Protein AF-A0A4S4BM76-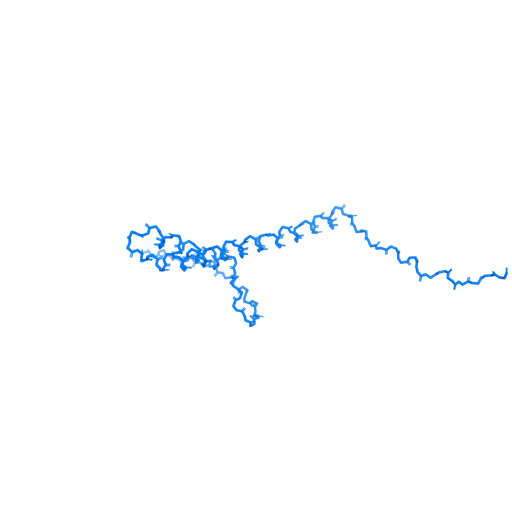F1 (afdb_monomer)

Foldseek 3Di:
DDDDDDDDP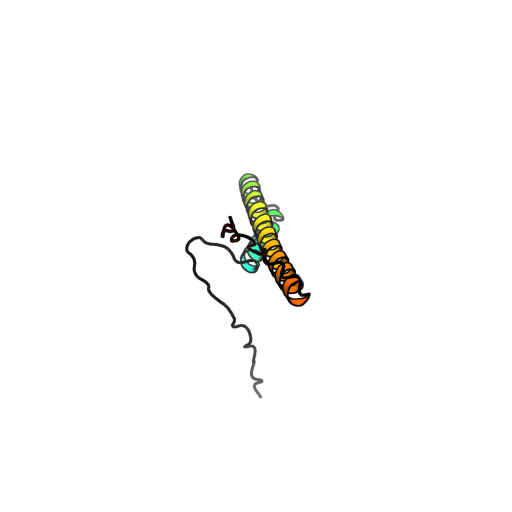DDDPPDDDDPDPLDDLVRLVVLLVVLVVVLPDPPQDPVNVVVSVVSNVVSVVSNVVVVVVVVVVVVVVVCVVVPPPPDDDPPPDDPDDDD

Secondary structure (DSSP, 8-state):
-PPPP-------------SS----HHHHHHHHHHHHHHHTSTT--HHHHHHHHHHHHHHHHHHHHHHHHHHHHHHHHHHHHTT----------------

InterPro domains:
  IPR003761 Exonuclease VII, small subunit [MF_00337] (24-84)
  IPR003761 Exonuclease VII, small subunit [PF02609] (25-76)
  IPR003761 Exonuclease VII, small subunit [PTHR34137] (23-90)
  IPR003761 Exonuclease VII, small subunit [TIGR01280] (24-80)
  IPR037004 Exonuclease VII, small subunit superfamily [G3DSA:1.10.287.1040] (22-92)
  IPR037004 Exonuclease VII, small subunit superfamily [SSF116842] (23-83)

Organism: NCBI:txid2565925

Sequence (99 aa):
MATPNGNAEASIERTDGAEGVVLTFEEAMDRLEGIVARLESSDVPLETAIELYQEGIALSRLCGQKLEQVERRIEQLVEDENGVQRKPFAAGREDAATE

Structure (mmCIF, N/CA/C/O backbone):
data_AF-A0A4S4BM76-F1
#
_entry.id   AF-A0A4S4BM76-F1
#
loop_
_atom_site.group_PDB
_atom_site.id
_atom_site.type_symbol
_atom_site.label_atom_id
_atom_site.label_alt_id
_atom_site.label_comp_id
_atom_site.label_asym_id
_atom_site.label_entity_id
_atom_site.label_seq_id
_atom_site.pdbx_PDB_ins_code
_atom_site.Cartn_x
_atom_site.Cartn_y
_atom_site.Cartn_z
_atom_site.occupancy
_atom_site.B_iso_or_equiv
_atom_site.auth_seq_id
_atom_site.auth_comp_id
_atom_site.auth_asym_id
_atom_site.auth_atom_id
_atom_site.pdbx_PDB_model_num
ATOM 1 N N . MET A 1 1 ? -35.103 2.819 -33.272 1.00 46.34 1 MET A N 1
ATOM 2 C CA . MET A 1 1 ? -33.671 2.760 -33.629 1.00 46.34 1 MET A CA 1
ATOM 3 C C . MET A 1 1 ? -32.902 2.512 -32.346 1.00 46.34 1 MET A C 1
ATOM 5 O O . MET A 1 1 ? -32.787 3.422 -31.542 1.00 46.34 1 MET A O 1
ATOM 9 N N . ALA A 1 2 ? -32.510 1.263 -32.100 1.00 43.28 2 ALA A N 1
ATOM 10 C CA . ALA A 1 2 ? -31.655 0.911 -30.974 1.00 43.28 2 ALA A CA 1
ATOM 11 C C . ALA A 1 2 ? -30.203 1.144 -31.402 1.00 43.28 2 ALA A C 1
ATOM 13 O O . ALA A 1 2 ? -29.771 0.593 -32.413 1.00 43.28 2 ALA A O 1
ATOM 14 N N . THR A 1 3 ? -29.472 1.985 -30.680 1.00 52.66 3 THR A N 1
ATOM 15 C CA . THR A 1 3 ? -28.013 2.053 -30.795 1.00 52.66 3 THR A CA 1
ATOM 16 C C . THR A 1 3 ? -27.423 0.844 -30.069 1.00 52.66 3 THR A C 1
ATOM 18 O O . THR A 1 3 ? -27.769 0.635 -28.903 1.00 52.66 3 THR A O 1
AT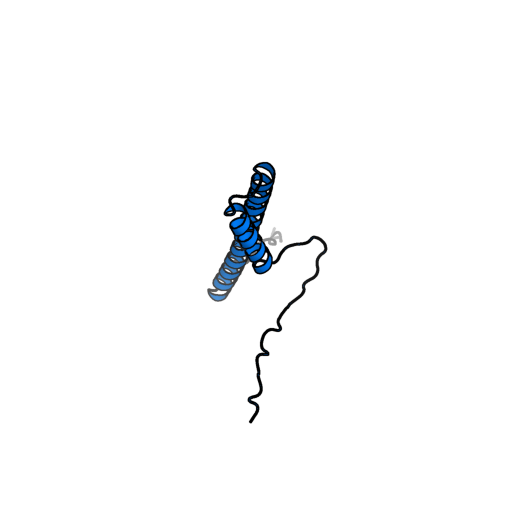OM 21 N N . PRO A 1 4 ? -26.565 0.031 -30.709 1.00 50.09 4 PRO A N 1
ATOM 22 C CA . PRO A 1 4 ? -25.873 -1.031 -30.007 1.00 50.09 4 PRO A CA 1
ATOM 23 C C . PRO A 1 4 ? -24.775 -0.413 -29.142 1.00 50.09 4 PRO A C 1
ATOM 25 O O . PRO A 1 4 ? -23.901 0.313 -29.614 1.00 50.09 4 PRO A O 1
ATOM 28 N N . ASN A 1 5 ? -24.883 -0.699 -27.851 1.00 50.59 5 ASN A N 1
ATOM 29 C CA . ASN A 1 5 ? -23.815 -0.602 -26.875 1.00 50.59 5 ASN A CA 1
ATOM 30 C C . ASN A 1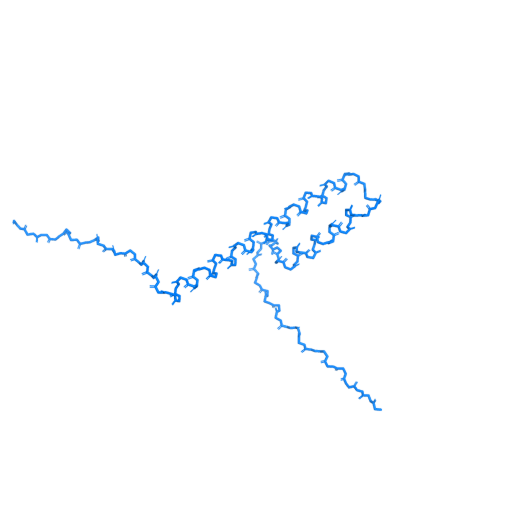 5 ? -22.661 -1.522 -27.313 1.00 50.59 5 ASN A C 1
ATOM 32 O O . ASN A 1 5 ? -22.903 -2.666 -27.698 1.00 50.59 5 ASN A O 1
ATOM 36 N N . GLY A 1 6 ? -21.434 -1.018 -27.257 1.00 45.69 6 GLY A N 1
ATOM 37 C CA . GLY A 1 6 ? -20.222 -1.740 -27.627 1.00 45.69 6 GLY A CA 1
ATOM 38 C C . GLY A 1 6 ? -19.065 -1.320 -26.733 1.00 45.69 6 GLY A C 1
ATOM 39 O O . GLY A 1 6 ? -18.046 -0.856 -27.228 1.00 45.69 6 GLY A O 1
ATOM 40 N N . ASN A 1 7 ? -19.246 -1.427 -25.413 1.00 54.78 7 ASN A N 1
ATOM 41 C CA . ASN A 1 7 ? -18.098 -1.645 -24.539 1.00 54.78 7 ASN A CA 1
ATOM 42 C C . ASN A 1 7 ? -17.692 -3.116 -24.701 1.00 54.78 7 ASN A C 1
ATOM 44 O O . ASN A 1 7 ? -18.544 -3.990 -24.573 1.00 54.78 7 ASN A O 1
ATOM 48 N N . ALA A 1 8 ? -16.440 -3.374 -25.069 1.00 52.50 8 ALA A N 1
ATOM 49 C CA . ALA A 1 8 ? -15.819 -4.694 -24.976 1.00 52.50 8 ALA A CA 1
ATOM 50 C C . ALA A 1 8 ? -14.325 -4.597 -25.313 1.00 52.50 8 ALA A C 1
ATOM 52 O O . ALA A 1 8 ? -13.896 -5.185 -26.294 1.00 52.50 8 ALA A O 1
ATOM 53 N N . GLU A 1 9 ? -13.531 -3.874 -24.519 1.00 41.72 9 GLU A N 1
ATOM 54 C CA . GLU A 1 9 ? -12.068 -4.035 -24.536 1.00 41.72 9 GLU A CA 1
ATOM 55 C C . GLU A 1 9 ? -11.515 -3.940 -23.109 1.00 41.72 9 GLU A C 1
ATOM 57 O O . GLU A 1 9 ? -10.890 -2.966 -22.709 1.00 41.72 9 GLU A O 1
ATOM 62 N N . ALA A 1 10 ? -11.782 -4.976 -22.317 1.00 48.12 10 ALA A N 1
ATOM 63 C CA . ALA A 1 10 ? -10.999 -5.293 -21.129 1.00 48.12 10 ALA A CA 1
ATOM 64 C C . ALA A 1 10 ? -10.869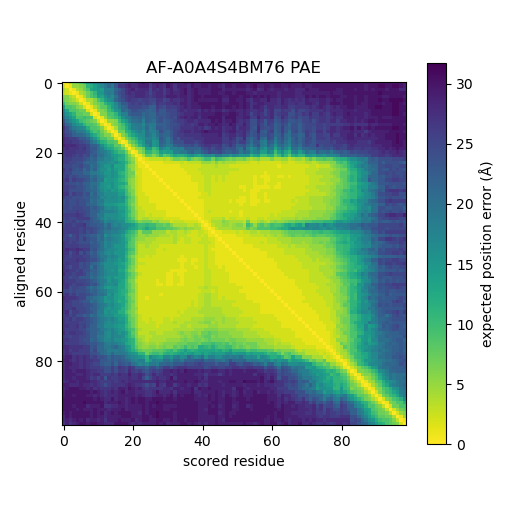 -6.815 -21.073 1.00 48.12 10 ALA A C 1
ATOM 66 O O . ALA A 1 10 ? -11.792 -7.522 -20.676 1.00 48.12 10 ALA A O 1
ATOM 67 N N . SER A 1 11 ? -9.761 -7.343 -21.586 1.00 49.69 11 SER A N 1
ATOM 68 C CA . SER A 1 11 ? -9.427 -8.766 -21.488 1.00 49.69 11 SER A CA 1
ATOM 69 C C . SER A 1 11 ? -7.927 -8.953 -21.643 1.00 49.69 11 SER A C 1
ATOM 71 O O . SER A 1 11 ? -7.462 -9.404 -22.683 1.00 49.69 11 SER A O 1
ATOM 73 N N . ILE A 1 12 ? -7.169 -8.603 -20.602 1.00 50.69 12 ILE A N 1
ATOM 74 C CA . ILE A 1 12 ? -5.865 -9.223 -20.343 1.00 50.69 12 ILE A CA 1
ATOM 75 C C . ILE A 1 12 ? -5.720 -9.408 -18.824 1.00 50.69 12 ILE A C 1
ATOM 77 O O . ILE A 1 12 ? -4.930 -8.736 -18.172 1.00 50.69 12 ILE A O 1
ATOM 81 N N . GLU A 1 13 ? -6.476 -10.345 -18.254 1.00 45.22 13 GLU A N 1
ATOM 82 C CA . GLU A 1 13 ? -6.084 -10.985 -16.995 1.00 45.22 13 GLU A CA 1
ATOM 83 C C . GLU A 1 13 ? -5.094 -12.100 -17.344 1.00 45.22 13 GLU A C 1
ATOM 85 O O . GLU A 1 13 ? -5.473 -13.196 -17.761 1.00 45.22 13 GLU A O 1
ATOM 90 N N . ARG A 1 14 ? -3.792 -11.812 -17.232 1.00 50.38 14 ARG A N 1
ATOM 91 C CA . ARG A 1 14 ? -2.785 -12.875 -17.157 1.00 50.38 14 ARG A CA 1
ATOM 92 C C . ARG A 1 14 ? -2.717 -13.352 -15.717 1.00 50.38 14 ARG A C 1
ATOM 94 O O . ARG A 1 14 ? -2.061 -12.739 -14.881 1.00 50.38 14 ARG A O 1
ATOM 101 N N . THR A 1 15 ? -3.409 -14.452 -15.456 1.00 50.84 15 THR A N 1
ATOM 102 C CA . THR A 1 15 ? -3.261 -15.240 -14.239 1.00 50.84 15 THR A CA 1
ATOM 103 C C . THR A 1 15 ? -1.937 -16.006 -14.317 1.00 50.84 15 THR A C 1
ATOM 105 O O . THR A 1 15 ? -1.833 -16.980 -15.063 1.00 50.84 15 THR A O 1
ATOM 108 N N . ASP A 1 16 ? -0.929 -15.584 -13.560 1.00 50.50 16 ASP A N 1
ATOM 109 C CA . ASP A 1 16 ? 0.235 -16.422 -13.260 1.00 50.50 16 ASP A CA 1
ATOM 110 C C . ASP A 1 16 ? 0.077 -16.955 -11.834 1.00 50.50 16 ASP A C 1
ATOM 112 O O . ASP A 1 16 ? 0.086 -16.207 -10.856 1.00 50.50 16 ASP A O 1
ATOM 116 N N . GLY A 1 17 ? -0.155 -18.263 -11.738 1.00 48.94 17 GLY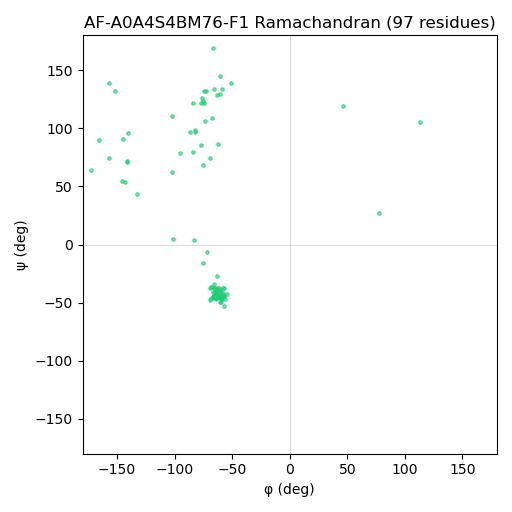 A N 1
ATOM 117 C CA . GLY A 1 17 ? -0.307 -18.976 -10.481 1.00 48.94 17 GLY A CA 1
ATOM 118 C C . GLY A 1 17 ? 1.025 -19.169 -9.760 1.00 48.94 17 GLY A C 1
ATOM 119 O O . GLY A 1 17 ? 1.988 -19.675 -10.332 1.00 48.94 17 GLY A O 1
ATOM 120 N N . ALA A 1 18 ? 1.032 -18.849 -8.469 1.00 40.69 18 ALA A N 1
ATOM 121 C CA . ALA A 1 18 ? 1.924 -19.422 -7.469 1.00 40.69 18 ALA A CA 1
ATOM 122 C C . ALA A 1 18 ? 1.216 -19.374 -6.107 1.00 40.69 18 ALA A C 1
ATOM 124 O O . ALA A 1 18 ? 0.621 -18.364 -5.740 1.00 40.69 18 ALA A O 1
ATOM 125 N N . GLU A 1 19 ? 1.233 -20.492 -5.383 1.00 43.91 19 GLU A N 1
ATOM 126 C CA . GLU A 1 19 ? 0.638 -20.620 -4.056 1.00 43.91 19 GLU A CA 1
ATOM 127 C C . GLU A 1 19 ? 1.321 -19.689 -3.042 1.00 43.91 19 GLU A C 1
ATOM 129 O O . GLU A 1 19 ? 2.544 -19.673 -2.902 1.00 43.91 19 GLU A O 1
ATOM 134 N N . GLY A 1 20 ? 0.494 -18.920 -2.333 1.00 45.66 20 GLY A N 1
ATOM 135 C CA . GLY A 1 20 ? 0.879 -17.772 -1.519 1.00 45.66 20 GLY A CA 1
ATOM 136 C C . GLY A 1 20 ? 0.300 -16.521 -2.164 1.00 45.66 20 GLY A C 1
ATOM 137 O O . GLY A 1 20 ? 0.770 -16.108 -3.213 1.00 45.66 20 GLY A O 1
ATOM 138 N N . VAL A 1 21 ? -0.760 -15.954 -1.580 1.00 52.88 21 VAL A N 1
ATOM 139 C CA . VAL A 1 21 ? -1.502 -14.814 -2.149 1.00 52.88 21 VAL A CA 1
ATOM 140 C C . VAL A 1 21 ? -0.577 -13.594 -2.259 1.00 52.88 21 VAL A C 1
ATOM 142 O O . VAL A 1 21 ? -0.490 -12.776 -1.347 1.00 52.88 21 VAL A O 1
ATOM 145 N N . VAL A 1 22 ? 0.158 -13.484 -3.365 1.00 69.12 22 VAL A N 1
ATOM 146 C CA . VAL A 1 22 ? 0.931 -12.297 -3.716 1.00 69.12 22 VAL A CA 1
ATOM 147 C C . VAL A 1 22 ? -0.021 -11.379 -4.466 1.00 69.12 22 VAL A C 1
ATOM 149 O O . VAL A 1 22 ? -0.234 -11.551 -5.662 1.00 69.12 22 VAL A O 1
ATOM 152 N N . LEU A 1 23 ? -0.598 -10.411 -3.751 1.00 84.75 23 LEU A N 1
ATOM 153 C CA . LEU A 1 23 ? -1.455 -9.375 -4.335 1.00 84.75 23 LEU A CA 1
ATOM 154 C C . LEU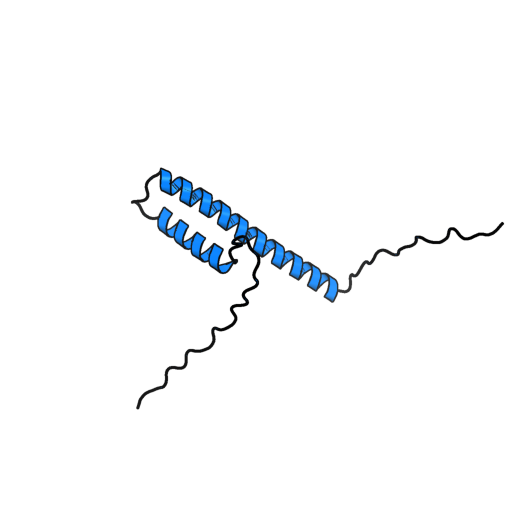 A 1 23 ? -0.747 -8.714 -5.524 1.00 84.75 23 LEU A C 1
ATOM 156 O O . LEU A 1 23 ? 0.460 -8.441 -5.460 1.00 84.75 23 LEU A O 1
ATOM 160 N N . THR A 1 24 ? -1.472 -8.438 -6.603 1.00 91.50 24 THR A N 1
ATOM 161 C CA . THR A 1 24 ? -0.998 -7.584 -7.700 1.00 91.50 24 THR A CA 1
ATOM 162 C C . THR A 1 24 ? -0.828 -6.136 -7.220 1.00 91.50 24 THR A C 1
ATOM 164 O O . THR A 1 24 ? -1.193 -5.787 -6.097 1.00 91.50 24 THR A O 1
ATOM 167 N N . PHE A 1 25 ? -0.196 -5.280 -8.032 1.00 91.62 25 PHE A N 1
ATOM 168 C CA . PHE A 1 25 ? -0.069 -3.859 -7.680 1.00 91.62 25 PHE A CA 1
ATOM 169 C C . PHE A 1 25 ? -1.445 -3.189 -7.577 1.00 91.62 25 PHE A C 1
ATOM 171 O O . PHE A 1 25 ? -1.703 -2.479 -6.611 1.00 91.62 25 PHE A O 1
ATOM 178 N N . GLU A 1 26 ? -2.324 -3.456 -8.543 1.00 93.81 26 GLU A N 1
ATOM 179 C CA . GLU A 1 26 ? -3.669 -2.880 -8.610 1.00 93.81 26 GLU A CA 1
ATOM 180 C C . GLU A 1 26 ? -4.526 -3.331 -7.423 1.00 93.81 26 GLU A C 1
ATOM 182 O O . GLU A 1 26 ? -5.095 -2.490 -6.736 1.00 93.81 26 GLU A O 1
ATOM 187 N N . GLU A 1 27 ? -4.529 -4.626 -7.091 1.00 93.19 27 GLU A N 1
ATOM 188 C CA . GLU A 1 27 ? -5.253 -5.136 -5.916 1.00 93.19 27 GLU A CA 1
ATOM 189 C C . GLU A 1 27 ? -4.718 -4.563 -4.598 1.00 93.19 27 GLU A C 1
ATOM 191 O O . GLU A 1 27 ? -5.483 -4.277 -3.677 1.00 93.19 27 GLU A O 1
ATOM 196 N N . ALA A 1 28 ? -3.396 -4.401 -4.478 1.00 93.44 28 ALA A N 1
ATOM 197 C CA . ALA A 1 28 ? -2.797 -3.814 -3.286 1.00 93.44 28 ALA A CA 1
ATOM 198 C C . ALA A 1 28 ? -3.154 -2.328 -3.136 1.00 93.44 28 ALA A C 1
ATOM 200 O O . ALA A 1 28 ? -3.370 -1.870 -2.013 1.00 93.44 28 ALA A O 1
ATOM 201 N N . MET A 1 29 ? -3.242 -1.599 -4.251 1.00 94.56 29 MET A N 1
ATOM 202 C CA . MET A 1 29 ? -3.673 -0.203 -4.275 1.00 94.56 29 MET A CA 1
ATOM 203 C C . MET A 1 29 ? -5.155 -0.048 -3.936 1.00 94.56 29 MET A C 1
ATOM 205 O O . MET A 1 29 ? -5.470 0.736 -3.047 1.00 94.56 29 MET A O 1
ATOM 209 N N . ASP A 1 30 ? -6.039 -0.835 -4.550 1.00 96.00 30 ASP A N 1
ATOM 210 C CA . ASP A 1 30 ? -7.481 -0.815 -4.262 1.00 96.00 30 ASP A CA 1
ATOM 211 C C . ASP A 1 30 ? -7.754 -1.087 -2.772 1.00 96.00 30 ASP A C 1
ATOM 213 O O . ASP A 1 30 ? -8.471 -0.355 -2.083 1.00 96.00 30 ASP A O 1
ATOM 217 N N . ARG A 1 31 ? -7.055 -2.082 -2.216 1.00 94.62 31 ARG A N 1
ATOM 218 C CA . ARG A 1 31 ? -7.144 -2.408 -0.793 1.00 94.62 31 ARG A CA 1
ATOM 219 C C . ARG A 1 31 ? -6.615 -1.288 0.104 1.00 94.62 31 ARG A C 1
ATOM 221 O O . ARG A 1 31 ? -7.216 -1.009 1.142 1.00 94.62 31 ARG A O 1
ATOM 228 N N . LEU A 1 32 ? -5.507 -0.646 -0.273 1.00 95.44 32 LEU A N 1
ATOM 229 C CA . LEU A 1 32 ? -4.944 0.483 0.468 1.00 95.44 32 LEU A CA 1
ATOM 230 C C . LEU A 1 32 ? -5.901 1.685 0.468 1.00 95.44 32 LEU A C 1
ATOM 232 O O . LEU A 1 32 ? -6.108 2.289 1.519 1.00 95.44 32 LEU A O 1
ATOM 236 N N . GLU A 1 33 ? -6.524 1.994 -0.668 1.00 96.12 33 GLU A N 1
ATOM 237 C CA . GLU A 1 33 ? -7.546 3.042 -0.780 1.00 96.12 33 GLU A CA 1
ATOM 238 C C . GLU A 1 33 ? -8.752 2.745 0.119 1.00 96.12 33 GLU A C 1
ATOM 240 O O . GLU A 1 33 ? -9.193 3.614 0.875 1.00 96.12 33 GLU A O 1
ATOM 245 N N . GLY A 1 34 ? -9.226 1.496 0.130 1.00 96.25 34 GLY A N 1
ATOM 246 C CA . GLY A 1 34 ? -10.295 1.061 1.028 1.00 96.25 34 GLY A CA 1
ATOM 247 C C . GLY A 1 34 ? -9.936 1.207 2.512 1.00 96.25 34 GLY A C 1
ATOM 248 O O . GLY A 1 34 ? -10.769 1.624 3.319 1.00 96.25 34 GLY A O 1
ATOM 249 N N . ILE A 1 35 ? -8.691 0.906 2.890 1.00 95.88 35 ILE A N 1
ATOM 250 C CA . ILE A 1 35 ? -8.192 1.104 4.259 1.00 95.88 35 ILE A CA 1
ATOM 251 C C . ILE A 1 35 ? -8.179 2.586 4.630 1.00 95.88 35 ILE A C 1
ATOM 253 O O . ILE A 1 35 ? -8.651 2.934 5.713 1.00 95.88 35 ILE A O 1
ATOM 257 N N . VAL A 1 36 ? -7.674 3.453 3.748 1.00 95.75 36 VAL A N 1
ATOM 258 C CA . VAL A 1 36 ? -7.649 4.906 3.975 1.00 95.75 36 VAL A CA 1
ATOM 259 C C . VAL A 1 36 ? -9.069 5.432 4.160 1.00 95.75 36 VAL A C 1
ATOM 261 O O . VAL A 1 36 ? -9.348 6.054 5.182 1.00 95.75 36 VAL A O 1
ATOM 264 N N . ALA A 1 37 ? -9.990 5.080 3.262 1.00 95.44 37 ALA A N 1
ATOM 265 C CA . ALA A 1 37 ? -11.391 5.486 3.359 1.00 95.44 37 ALA A CA 1
ATOM 266 C C . ALA A 1 37 ? -12.046 5.032 4.675 1.00 95.44 37 ALA A C 1
ATOM 268 O O . ALA A 1 37 ? -12.842 5.759 5.272 1.00 95.44 37 ALA A O 1
ATOM 269 N N . ARG A 1 38 ? -11.701 3.834 5.168 1.00 93.69 38 ARG A N 1
ATOM 270 C CA . ARG A 1 38 ? -12.168 3.361 6.477 1.00 93.69 38 ARG A CA 1
ATOM 271 C C . ARG A 1 38 ? -11.561 4.168 7.619 1.00 93.69 38 ARG A C 1
ATOM 273 O O . ARG A 1 38 ? -12.308 4.561 8.505 1.00 93.69 38 ARG A O 1
ATOM 280 N N . LEU A 1 39 ? -10.255 4.430 7.608 1.00 93.69 39 LEU A N 1
ATOM 281 C CA . LEU A 1 39 ? -9.571 5.211 8.648 1.00 93.69 39 LEU A CA 1
ATOM 282 C C . LEU A 1 39 ? -10.056 6.666 8.733 1.00 93.69 39 LEU A C 1
ATOM 284 O O . LEU A 1 39 ? -9.995 7.262 9.805 1.00 93.69 39 LEU A O 1
ATOM 288 N N . GLU A 1 40 ? -10.556 7.227 7.633 1.00 93.31 40 GLU A N 1
ATOM 289 C CA . GLU A 1 40 ? -11.167 8.560 7.605 1.00 93.31 40 GLU A CA 1
ATOM 290 C C . GLU A 1 40 ? -12.583 8.595 8.208 1.00 93.31 40 GLU A C 1
ATOM 292 O O . GLU A 1 40 ? -13.094 9.667 8.546 1.00 93.31 40 GLU A O 1
ATOM 297 N N . SER A 1 41 ? -13.225 7.437 8.389 1.00 91.81 41 SER A N 1
ATOM 298 C CA . SER A 1 41 ? -14.530 7.352 9.042 1.00 91.81 41 SER A CA 1
ATOM 299 C C . SER A 1 41 ? -14.411 7.584 10.551 1.00 91.81 41 SER A C 1
ATOM 301 O O . SER A 1 41 ? -13.602 6.965 11.240 1.00 91.81 41 SER A O 1
ATOM 303 N N . SER A 1 42 ? -15.276 8.441 11.100 1.00 82.75 42 SER A N 1
ATOM 304 C CA . SER A 1 42 ? -15.278 8.792 12.530 1.00 82.75 42 SER A CA 1
ATOM 305 C C . SER A 1 42 ? -15.773 7.676 13.463 1.00 82.75 42 SER A C 1
ATOM 307 O O . SER A 1 42 ? -15.706 7.842 14.678 1.00 82.75 42 SER A O 1
ATOM 309 N N . ASP A 1 43 ? -16.278 6.567 12.916 1.00 91.56 43 ASP A N 1
ATOM 310 C CA . ASP A 1 43 ? -16.880 5.461 13.679 1.00 91.56 43 ASP A CA 1
ATOM 311 C C . ASP A 1 43 ? -15.938 4.251 13.845 1.00 91.56 43 ASP A C 1
ATOM 313 O O . ASP A 1 43 ? -16.333 3.216 14.374 1.00 91.56 43 ASP A O 1
ATOM 317 N N . VAL A 1 44 ? -14.680 4.341 13.394 1.00 92.38 44 VAL A N 1
ATOM 318 C CA . VAL A 1 44 ? -13.736 3.220 13.515 1.00 92.38 44 VAL A CA 1
ATOM 319 C C . VAL A 1 44 ? -13.207 3.104 14.951 1.00 92.38 44 VAL A C 1
ATOM 321 O O . VAL A 1 44 ? -12.578 4.041 15.449 1.00 92.38 44 VAL A O 1
ATOM 324 N N . PRO A 1 45 ? -13.390 1.948 15.624 1.00 95.31 45 PRO A N 1
ATOM 325 C CA . PRO A 1 45 ? -12.804 1.708 16.938 1.00 95.31 45 PRO A CA 1
ATOM 326 C C . PRO A 1 45 ? -11.276 1.784 16.893 1.00 95.31 45 PRO A C 1
ATOM 328 O O . PRO A 1 45 ? -10.655 1.337 15.930 1.00 95.31 45 PRO A O 1
ATOM 331 N N . LEU A 1 46 ? -10.653 2.283 17.964 1.00 93.06 46 LEU A N 1
ATOM 332 C CA . LEU A 1 46 ? -9.199 2.478 18.029 1.00 93.06 46 LEU A CA 1
ATOM 333 C C . LEU A 1 46 ? -8.401 1.202 17.716 1.00 93.06 46 LEU A C 1
ATOM 335 O O . LEU A 1 46 ? -7.421 1.259 16.981 1.00 93.06 46 LEU A O 1
ATOM 339 N N . GLU A 1 47 ? -8.823 0.054 18.248 1.00 94.06 47 GLU A N 1
ATOM 340 C CA . GLU A 1 47 ? -8.164 -1.235 17.998 1.00 94.06 47 GLU A CA 1
ATOM 341 C C . GLU A 1 47 ? -8.188 -1.589 16.504 1.00 94.06 47 GLU A C 1
ATOM 343 O O . GLU A 1 47 ? -7.151 -1.887 15.917 1.00 94.06 47 GLU A O 1
ATOM 348 N N . THR A 1 48 ? -9.344 -1.429 15.855 1.00 93.19 48 THR A N 1
ATOM 349 C CA . THR A 1 48 ? -9.495 -1.629 14.408 1.00 93.19 48 THR A CA 1
ATOM 350 C C . THR A 1 48 ? -8.684 -0.618 13.599 1.00 93.19 48 THR A C 1
ATOM 352 O O . THR A 1 48 ? -8.115 -0.974 12.571 1.00 93.19 48 THR A O 1
ATOM 355 N N . ALA A 1 49 ? -8.588 0.637 14.047 1.00 94.25 49 ALA A N 1
ATOM 356 C CA . ALA A 1 49 ? -7.771 1.648 13.379 1.00 94.25 49 ALA A CA 1
ATOM 357 C C . ALA A 1 49 ? -6.279 1.277 13.394 1.00 94.25 49 ALA A C 1
ATOM 359 O O . ALA A 1 49 ? -5.581 1.483 12.403 1.00 94.25 49 ALA A O 1
ATOM 360 N N . ILE A 1 50 ? -5.790 0.688 14.490 1.00 95.88 50 ILE A N 1
ATOM 361 C CA . ILE A 1 50 ? -4.404 0.215 14.596 1.00 95.88 50 ILE A CA 1
ATOM 362 C C . ILE A 1 50 ? -4.151 -0.944 13.626 1.00 95.88 50 ILE A C 1
ATOM 364 O O . ILE A 1 50 ? -3.133 -0.936 12.933 1.00 95.88 50 ILE A O 1
ATOM 368 N N . GLU A 1 51 ? -5.069 -1.908 13.542 1.00 96.69 51 GLU A N 1
ATOM 369 C CA . GLU A 1 51 ? -4.970 -3.027 12.594 1.00 96.69 51 GLU A CA 1
ATOM 370 C C . GLU A 1 51 ? -4.954 -2.534 11.142 1.00 96.69 51 GLU A C 1
ATOM 372 O O . GLU A 1 51 ? -4.046 -2.865 10.378 1.00 96.69 51 GLU A O 1
ATOM 377 N N . LEU A 1 52 ? -5.904 -1.664 10.786 1.00 95.88 52 LEU A N 1
ATOM 378 C CA . LEU A 1 52 ? -5.996 -1.044 9.465 1.00 95.88 52 LEU A CA 1
ATOM 379 C C . LEU A 1 52 ? -4.731 -0.258 9.110 1.00 95.88 52 LEU A C 1
ATOM 381 O O . LEU A 1 52 ? -4.233 -0.351 7.992 1.00 95.88 52 LEU A O 1
ATOM 385 N N . TYR A 1 53 ? -4.174 0.486 10.063 1.00 95.50 53 TYR A N 1
ATOM 386 C CA . TYR A 1 53 ? -2.934 1.222 9.853 1.00 95.50 53 TYR A CA 1
ATOM 387 C C . TYR A 1 53 ? -1.746 0.288 9.583 1.00 95.50 53 TYR A C 1
ATOM 389 O O . TYR A 1 53 ? -0.969 0.526 8.657 1.00 95.50 53 TYR A O 1
ATOM 397 N N . GLN A 1 54 ? -1.602 -0.795 10.354 1.00 96.62 54 GLN A N 1
ATOM 398 C CA . GLN A 1 54 ? -0.537 -1.780 10.138 1.00 96.62 54 GLN A CA 1
ATOM 399 C C . GLN A 1 54 ? -0.649 -2.442 8.762 1.00 96.62 54 GLN A C 1
ATOM 401 O O . GLN A 1 54 ? 0.351 -2.572 8.051 1.00 96.62 54 GLN A O 1
ATOM 406 N N . GLU A 1 55 ? -1.868 -2.811 8.375 1.00 95.69 55 GLU A N 1
ATOM 407 C CA . GLU A 1 55 ? -2.164 -3.367 7.061 1.00 95.69 55 GLU A CA 1
ATOM 408 C C . GLU A 1 55 ? -1.843 -2.367 5.940 1.00 95.69 55 GLU A C 1
ATOM 410 O O . GLU A 1 55 ? -1.156 -2.716 4.978 1.00 95.69 55 GLU A O 1
ATOM 415 N N . GLY A 1 56 ? -2.236 -1.101 6.099 1.00 95.56 56 GLY A N 1
ATOM 416 C CA . GLY A 1 56 ? -1.933 -0.034 5.145 1.00 95.56 56 GLY A CA 1
ATOM 417 C C . GLY A 1 56 ? -0.429 0.180 4.949 1.00 95.56 56 GLY A C 1
ATOM 418 O O . GLY A 1 56 ? 0.042 0.307 3.818 1.00 95.56 56 GLY A O 1
ATOM 419 N N . ILE A 1 57 ? 0.363 0.136 6.026 1.00 96.44 57 ILE A N 1
ATOM 420 C CA . ILE A 1 57 ? 1.831 0.216 5.940 1.00 96.44 57 ILE A CA 1
ATOM 421 C C . ILE A 1 57 ? 2.414 -0.990 5.195 1.00 96.44 57 ILE A C 1
ATOM 423 O O . ILE A 1 57 ? 3.340 -0.828 4.394 1.00 96.44 57 ILE A O 1
ATOM 427 N N . ALA A 1 58 ? 1.896 -2.195 5.440 1.00 95.44 58 ALA A N 1
ATOM 428 C CA . ALA A 1 58 ? 2.345 -3.393 4.740 1.00 95.44 58 ALA A CA 1
ATOM 429 C C . ALA A 1 58 ? 2.054 -3.311 3.231 1.00 95.44 58 ALA A C 1
ATOM 431 O O . ALA A 1 58 ? 2.943 -3.583 2.422 1.00 95.44 58 ALA A O 1
ATOM 432 N N . LEU A 1 59 ? 0.853 -2.865 2.852 1.00 95.31 59 LEU A N 1
ATOM 433 C CA . LEU A 1 59 ? 0.459 -2.676 1.452 1.00 95.31 59 LEU A CA 1
ATOM 434 C C . LEU A 1 59 ? 1.273 -1.574 0.768 1.00 95.31 59 LEU A C 1
ATOM 436 O O . LEU A 1 59 ? 1.781 -1.786 -0.328 1.00 95.31 59 LEU A O 1
ATOM 440 N N . SER A 1 60 ? 1.492 -0.438 1.435 1.00 94.00 60 SER A N 1
ATOM 441 C CA . SER A 1 60 ? 2.336 0.645 0.912 1.00 94.00 60 SER A CA 1
ATOM 442 C C . SER A 1 60 ? 3.757 0.160 0.592 1.00 94.00 60 SER A C 1
ATOM 444 O O . SER A 1 60 ? 4.291 0.438 -0.485 1.00 94.00 60 SER A O 1
ATOM 446 N N . ARG A 1 61 ? 4.352 -0.641 1.487 1.00 95.19 61 ARG A N 1
ATOM 447 C CA . ARG A 1 61 ? 5.666 -1.262 1.254 1.00 95.19 61 ARG A CA 1
ATOM 448 C C . ARG A 1 61 ? 5.643 -2.235 0.080 1.00 95.19 61 ARG A C 1
ATOM 450 O O . ARG A 1 61 ? 6.569 -2.213 -0.728 1.00 95.19 61 ARG A O 1
ATOM 457 N N . LEU A 1 62 ? 4.602 -3.060 -0.027 1.00 92.38 62 LEU A N 1
ATOM 458 C CA . LEU A 1 62 ? 4.429 -3.989 -1.143 1.00 92.38 62 LEU A CA 1
ATOM 459 C C . LEU A 1 62 ? 4.374 -3.241 -2.485 1.00 92.38 62 LEU A C 1
ATOM 461 O O . LEU A 1 62 ? 5.069 -3.620 -3.428 1.00 92.38 62 LEU A O 1
ATOM 465 N N . CYS A 1 63 ? 3.593 -2.161 -2.566 1.00 93.06 63 CYS A N 1
ATOM 466 C CA . CYS A 1 63 ? 3.499 -1.325 -3.762 1.00 93.06 63 CYS A CA 1
ATOM 467 C C . CYS A 1 63 ? 4.864 -0.733 -4.136 1.00 93.06 63 CYS A C 1
ATOM 469 O O . CYS A 1 63 ? 5.287 -0.855 -5.286 1.00 93.06 63 CYS A O 1
ATOM 471 N N . GLY A 1 64 ? 5.593 -0.176 -3.162 1.00 93.50 64 GLY A N 1
ATOM 472 C CA . GLY A 1 64 ? 6.944 0.348 -3.379 1.00 93.50 64 GLY A CA 1
ATOM 473 C C . GLY A 1 64 ? 7.919 -0.709 -3.909 1.00 93.50 64 GLY A C 1
ATOM 474 O O . GLY A 1 64 ? 8.627 -0.465 -4.881 1.00 93.50 64 GLY A O 1
ATOM 475 N N . GLN A 1 65 ? 7.905 -1.918 -3.340 1.00 93.69 65 GLN A N 1
ATOM 476 C CA . GLN A 1 65 ? 8.756 -3.024 -3.799 1.00 93.69 65 GLN A CA 1
ATOM 477 C C . GLN A 1 65 ? 8.448 -3.462 -5.234 1.00 93.69 65 GLN A C 1
ATOM 479 O O . GLN A 1 65 ? 9.364 -3.790 -5.993 1.00 93.69 65 GLN A O 1
ATOM 484 N N . LYS A 1 66 ? 7.168 -3.480 -5.620 1.00 90.31 66 LYS A N 1
ATOM 485 C CA . LYS A 1 66 ? 6.767 -3.807 -6.994 1.00 90.31 66 LYS A CA 1
ATOM 486 C C . LYS A 1 66 ? 7.264 -2.754 -7.980 1.00 90.31 66 LYS A C 1
ATOM 488 O O . LYS A 1 66 ? 7.817 -3.125 -9.012 1.00 90.31 66 LYS A O 1
ATOM 493 N N . LEU A 1 67 ? 7.123 -1.470 -7.648 1.00 94.12 67 LEU A N 1
ATOM 494 C CA . LEU A 1 67 ? 7.634 -0.379 -8.482 1.00 94.12 67 LEU A CA 1
ATOM 495 C C . LEU A 1 67 ? 9.158 -0.450 -8.629 1.00 94.12 67 LEU A C 1
ATOM 497 O O . LEU A 1 67 ? 9.655 -0.393 -9.747 1.00 94.12 67 LEU A O 1
ATOM 501 N N . GLU A 1 68 ? 9.887 -0.700 -7.540 1.00 93.81 68 GLU A N 1
ATOM 502 C CA . GLU A 1 68 ? 11.349 -0.853 -7.564 1.00 93.81 68 GLU A CA 1
ATOM 503 C C . GLU A 1 68 ? 11.800 -2.033 -8.449 1.00 93.81 68 GLU A C 1
ATOM 505 O O . GLU A 1 68 ? 12.812 -1.965 -9.147 1.00 93.81 68 GLU A O 1
ATOM 510 N N . GLN A 1 69 ? 11.060 -3.148 -8.456 1.00 90.06 69 GLN A N 1
ATOM 511 C CA . GLN A 1 69 ? 11.340 -4.251 -9.384 1.00 90.06 69 GLN A CA 1
ATOM 512 C C . GLN A 1 69 ? 11.137 -3.855 -10.847 1.00 90.06 69 GLN A C 1
ATOM 514 O O . GLN A 1 69 ? 11.942 -4.248 -11.694 1.00 90.06 69 GLN A O 1
ATOM 519 N N . VAL A 1 70 ? 10.077 -3.103 -11.146 1.00 91.19 70 VAL A N 1
ATOM 520 C CA . VAL A 1 70 ? 9.807 -2.620 -12.505 1.00 91.19 70 VAL A CA 1
ATOM 521 C C . VAL A 1 70 ? 10.895 -1.645 -12.946 1.00 91.19 70 VAL A C 1
ATOM 523 O O . VAL A 1 70 ? 11.432 -1.807 -14.039 1.00 91.19 70 VAL A O 1
ATOM 526 N N . GLU A 1 71 ? 11.276 -0.703 -12.085 1.00 90.81 71 GLU A N 1
ATOM 527 C CA . GLU A 1 71 ? 12.342 0.268 -12.341 1.00 90.81 71 GLU A CA 1
ATOM 528 C C . GLU A 1 71 ? 13.668 -0.428 -12.668 1.00 90.81 71 GLU A C 1
ATOM 530 O O . GLU A 1 71 ? 14.201 -0.235 -13.758 1.00 90.81 71 GLU A O 1
ATOM 535 N N . ARG A 1 72 ? 14.128 -1.356 -11.816 1.00 90.94 72 ARG A N 1
ATOM 536 C CA . ARG A 1 72 ? 15.356 -2.134 -12.075 1.00 90.94 72 ARG A CA 1
ATOM 537 C C . ARG A 1 72 ? 15.318 -2.905 -13.390 1.00 90.94 72 ARG A C 1
ATOM 539 O O . ARG A 1 72 ? 16.340 -3.061 -14.054 1.00 90.94 72 ARG A O 1
ATOM 546 N N . ARG A 1 73 ? 14.153 -3.443 -13.758 1.00 85.12 73 ARG A N 1
ATOM 547 C CA . ARG A 1 73 ? 13.995 -4.176 -15.018 1.00 85.12 73 ARG A CA 1
ATOM 548 C C . ARG A 1 73 ? 14.097 -3.241 -16.222 1.00 85.12 73 ARG A C 1
ATOM 550 O O . ARG A 1 73 ? 14.666 -3.641 -17.233 1.00 85.12 73 ARG A O 1
ATOM 557 N N . ILE A 1 74 ? 13.564 -2.025 -16.114 1.00 87.69 74 ILE A N 1
ATOM 558 C CA . ILE A 1 74 ? 13.697 -0.987 -17.142 1.00 87.69 74 ILE A CA 1
ATOM 559 C C . ILE A 1 74 ? 15.158 -0.544 -17.254 1.00 87.69 74 ILE A C 1
ATOM 561 O O . ILE A 1 74 ? 15.679 -0.498 -18.363 1.00 87.69 74 ILE A O 1
ATOM 565 N N . GLU A 1 75 ? 15.835 -0.286 -16.133 1.00 85.00 75 GLU A N 1
ATOM 566 C CA . GLU A 1 75 ? 17.254 0.098 -16.116 1.00 85.00 75 GLU A CA 1
ATOM 567 C C . GLU A 1 75 ? 18.140 -0.938 -16.816 1.00 85.00 75 GLU A C 1
ATOM 569 O O . GLU A 1 75 ? 18.939 -0.576 -17.676 1.00 85.00 75 GLU A O 1
ATOM 574 N N . GLN A 1 76 ? 17.952 -2.229 -16.520 1.00 84.31 76 GLN A N 1
ATOM 575 C CA . GLN A 1 76 ? 18.681 -3.312 -17.193 1.00 84.31 76 GLN A CA 1
ATOM 576 C C . GLN A 1 76 ? 18.418 -3.334 -18.702 1.00 84.31 76 GLN A C 1
ATOM 578 O O . GLN A 1 76 ? 19.345 -3.529 -19.482 1.00 84.31 76 GLN A O 1
ATOM 583 N N . LEU A 1 77 ? 17.170 -3.112 -19.126 1.00 80.56 77 LEU A N 1
ATOM 584 C CA . LEU A 1 77 ? 16.811 -3.104 -20.545 1.00 80.56 77 LEU A CA 1
ATOM 585 C C . LEU A 1 77 ? 17.458 -1.923 -21.286 1.00 80.56 77 LEU A C 1
ATOM 587 O O . LEU A 1 77 ? 17.970 -2.090 -22.390 1.00 80.56 77 LEU A O 1
ATOM 591 N N . VAL A 1 78 ? 17.484 -0.748 -20.651 1.00 78.56 78 VAL A N 1
ATOM 592 C CA . VAL A 1 78 ? 18.130 0.461 -21.180 1.00 78.56 78 VAL A CA 1
ATOM 593 C C . VAL A 1 78 ? 19.654 0.308 -21.217 1.00 78.56 78 VAL A C 1
ATOM 595 O O . VAL A 1 78 ? 20.288 0.791 -22.155 1.00 78.56 78 VAL A O 1
ATOM 598 N N . GLU A 1 79 ? 20.264 -0.358 -20.236 1.00 74.38 79 GLU A N 1
ATOM 599 C CA . GLU A 1 79 ? 21.701 -0.669 -20.246 1.00 74.38 79 GLU A CA 1
ATOM 600 C C . GLU A 1 79 ? 22.070 -1.651 -21.377 1.00 74.38 79 GLU A C 1
ATOM 602 O O . GLU A 1 79 ? 23.101 -1.472 -22.037 1.00 74.38 79 GLU A O 1
ATOM 607 N N . ASP A 1 80 ? 21.198 -2.627 -21.663 1.00 67.50 80 ASP A N 1
ATOM 608 C CA . ASP A 1 80 ? 21.337 -3.555 -22.793 1.00 67.50 80 ASP A CA 1
ATOM 609 C C . ASP A 1 80 ? 21.195 -2.835 -24.149 1.00 67.50 80 ASP A C 1
ATOM 611 O O . ASP A 1 80 ? 22.038 -3.017 -25.030 1.00 67.50 80 ASP A O 1
ATOM 615 N N . GLU A 1 81 ? 20.193 -1.957 -24.313 1.00 65.81 81 GLU A N 1
ATOM 616 C CA . GLU A 1 81 ? 20.005 -1.160 -25.542 1.00 65.81 81 GLU A CA 1
ATOM 617 C C . GLU A 1 81 ? 21.135 -0.145 -25.778 1.00 65.81 81 GLU A C 1
ATOM 619 O O . GLU A 1 81 ? 21.527 0.088 -26.923 1.00 65.81 81 GLU A O 1
ATOM 624 N N . ASN A 1 82 ? 21.710 0.424 -24.713 1.00 63.97 82 ASN A N 1
ATOM 625 C CA . ASN A 1 82 ? 22.868 1.322 -24.801 1.00 63.97 82 ASN A CA 1
ATOM 626 C C . ASN A 1 82 ? 24.218 0.581 -24.878 1.00 63.97 82 ASN A C 1
ATOM 628 O O . ASN A 1 82 ? 25.274 1.217 -24.936 1.00 63.97 82 ASN A O 1
ATOM 632 N N . GLY A 1 83 ? 24.204 -0.754 -24.932 1.00 57.59 83 GLY A N 1
ATOM 633 C CA . GLY A 1 83 ? 25.353 -1.561 -25.328 1.00 57.59 83 GLY A CA 1
ATOM 634 C C . GLY A 1 83 ? 26.444 -1.748 -24.274 1.00 57.59 83 GLY A C 1
ATOM 635 O O . GLY A 1 83 ? 27.591 -1.993 -24.651 1.00 57.59 83 GLY A O 1
ATOM 636 N N . VAL A 1 84 ? 26.146 -1.697 -22.970 1.00 60.25 84 VAL A N 1
ATOM 637 C CA . VAL A 1 84 ? 27.159 -2.016 -21.939 1.00 60.25 84 VAL A CA 1
ATOM 638 C C . VAL A 1 84 ? 26.948 -3.415 -21.361 1.00 60.25 84 VAL A C 1
ATOM 640 O O . VAL A 1 84 ? 26.788 -3.626 -20.167 1.00 60.25 84 VAL A O 1
ATOM 643 N N . GLN A 1 85 ? 27.071 -4.418 -22.229 1.00 60.91 85 GLN A N 1
ATOM 644 C CA . GLN A 1 85 ? 27.277 -5.807 -21.819 1.00 60.91 85 GLN A CA 1
ATOM 645 C C . GLN A 1 85 ? 28.738 -6.011 -21.393 1.00 60.91 85 GLN A C 1
ATOM 647 O O . GLN A 1 85 ? 29.580 -6.451 -22.181 1.00 60.91 85 GLN A O 1
ATOM 652 N N . ARG A 1 86 ? 29.079 -5.723 -20.131 1.00 59.50 86 ARG A N 1
ATOM 653 C CA . ARG A 1 86 ? 30.350 -6.202 -19.559 1.00 59.50 86 ARG A CA 1
ATOM 654 C C . ARG A 1 86 ? 30.179 -7.621 -19.032 1.00 59.50 86 ARG A C 1
ATOM 656 O O . ARG A 1 86 ? 30.074 -7.853 -17.832 1.00 59.50 86 ARG A O 1
ATOM 663 N N . LYS A 1 87 ? 30.215 -8.591 -19.949 1.00 57.12 87 LYS A N 1
ATOM 664 C CA . LYS A 1 87 ? 30.499 -9.982 -19.580 1.00 57.12 87 LYS A CA 1
ATOM 665 C C . LYS A 1 87 ? 31.945 -10.078 -19.070 1.00 57.12 87 LYS A C 1
ATOM 667 O O . LYS A 1 87 ? 32.839 -9.531 -19.720 1.00 57.12 87 LYS A O 1
ATOM 672 N N . PRO A 1 88 ? 32.204 -10.762 -17.940 1.00 60.34 88 PRO A N 1
ATOM 673 C CA . PRO A 1 88 ? 33.562 -10.969 -17.465 1.00 60.34 88 PRO A CA 1
ATOM 674 C C . PRO A 1 88 ? 34.345 -11.749 -18.519 1.00 60.34 88 PRO A C 1
ATOM 676 O O . PRO A 1 88 ? 33.897 -12.797 -18.988 1.00 60.34 88 PRO A O 1
ATOM 679 N N . PHE A 1 89 ? 35.526 -11.253 -18.879 1.00 54.59 89 PHE A N 1
ATOM 680 C CA . PHE A 1 89 ? 36.484 -12.060 -19.614 1.00 54.59 89 PHE A CA 1
ATOM 681 C C . PHE A 1 89 ? 36.952 -13.165 -18.665 1.00 54.59 89 PHE A C 1
ATOM 683 O O . PHE A 1 89 ? 37.647 -12.898 -17.685 1.00 54.59 89 PHE A O 1
ATOM 690 N N . ALA A 1 90 ? 36.534 -14.404 -18.919 1.00 64.62 90 ALA A N 1
ATOM 691 C CA . ALA A 1 90 ? 37.090 -15.568 -18.250 1.00 64.62 90 AL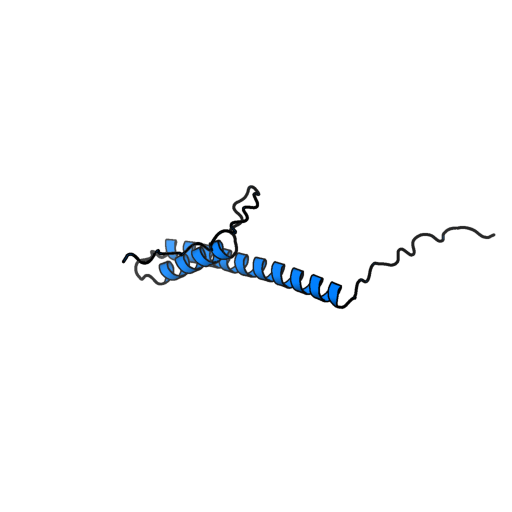A A 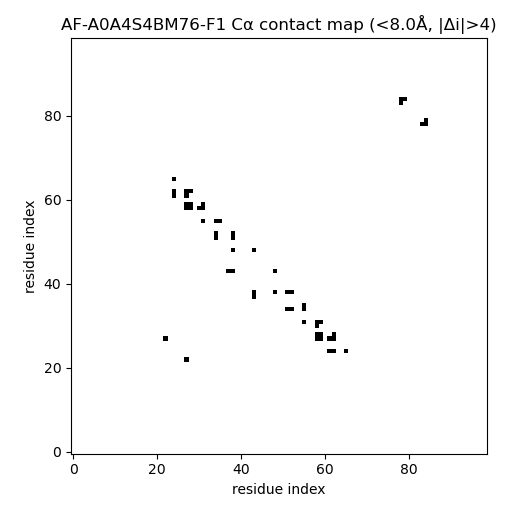CA 1
ATOM 692 C C . ALA A 1 90 ? 38.540 -15.781 -18.732 1.00 64.62 90 ALA A C 1
ATOM 694 O O . ALA A 1 90 ? 38.815 -16.694 -19.505 1.00 64.62 90 ALA A O 1
ATOM 695 N N . ALA A 1 91 ? 39.479 -14.943 -18.276 1.00 54.34 91 ALA A N 1
ATOM 696 C CA . ALA A 1 91 ? 40.914 -15.233 -18.320 1.00 54.34 91 ALA A CA 1
ATOM 697 C C . ALA A 1 91 ? 41.234 -16.254 -17.225 1.00 54.34 91 ALA A C 1
ATOM 699 O O . ALA A 1 91 ? 41.834 -15.947 -16.201 1.00 54.34 91 ALA A O 1
ATOM 700 N N . GLY A 1 92 ? 40.736 -17.468 -17.417 1.00 61.12 92 GLY A N 1
ATOM 701 C CA . GLY A 1 92 ? 40.914 -18.579 -16.499 1.00 61.12 92 GLY A CA 1
ATOM 702 C C . GLY A 1 92 ? 41.329 -19.836 -17.237 1.00 61.12 92 GLY A C 1
ATOM 703 O O . GLY A 1 92 ? 40.759 -20.885 -16.964 1.00 61.12 92 GLY A O 1
ATOM 704 N N . ARG A 1 93 ? 42.265 -19.737 -18.194 1.00 57.38 93 ARG A N 1
ATOM 705 C CA . ARG A 1 93 ? 43.121 -20.868 -18.578 1.00 57.38 93 ARG A CA 1
ATOM 706 C C . ARG A 1 93 ? 44.328 -20.433 -19.412 1.00 57.38 93 ARG A C 1
ATOM 708 O O . ARG A 1 93 ? 44.276 -20.469 -20.631 1.00 57.38 93 ARG A O 1
ATOM 715 N N . GLU A 1 94 ? 45.424 -20.114 -18.738 1.00 56.00 94 GLU A N 1
ATOM 716 C CA . GLU A 1 94 ? 46.776 -20.199 -19.307 1.00 56.00 94 GLU A CA 1
ATOM 717 C C . GLU A 1 94 ? 47.747 -20.674 -18.210 1.00 56.00 94 GLU A C 1
ATOM 719 O O . GLU A 1 94 ? 48.757 -20.059 -17.911 1.00 56.00 94 GLU A O 1
ATOM 724 N N . ASP A 1 95 ? 47.418 -21.811 -17.589 1.00 55.50 95 ASP A N 1
ATOM 725 C CA . ASP A 1 95 ? 48.430 -22.733 -17.067 1.00 55.50 95 ASP A CA 1
ATOM 726 C C . ASP A 1 95 ? 48.643 -23.797 -18.146 1.00 55.50 95 ASP A C 1
ATOM 728 O O . ASP A 1 95 ? 48.057 -24.882 -18.117 1.00 55.50 95 ASP A O 1
ATOM 732 N N . ALA A 1 96 ? 49.409 -23.455 -19.177 1.00 53.12 96 ALA A N 1
ATOM 733 C CA . ALA A 1 96 ? 49.886 -24.425 -20.149 1.00 53.12 96 ALA A CA 1
ATOM 734 C C . ALA A 1 96 ? 51.289 -24.029 -20.608 1.00 53.12 96 ALA A C 1
ATOM 736 O O . ALA A 1 96 ? 51.448 -23.273 -21.555 1.00 53.12 96 ALA A O 1
ATOM 737 N N . ALA A 1 97 ? 52.265 -24.578 -19.880 1.00 57.28 97 ALA A N 1
ATOM 738 C CA . ALA A 1 97 ? 53.570 -25.037 -20.346 1.00 57.28 97 ALA A CA 1
ATOM 739 C C . ALA A 1 97 ? 54.373 -24.112 -21.276 1.00 57.28 97 ALA A C 1
ATOM 741 O O . ALA A 1 97 ? 54.030 -23.944 -22.440 1.00 57.28 97 ALA A O 1
ATOM 742 N N . THR A 1 98 ? 55.560 -23.701 -20.829 1.00 44.59 98 THR A N 1
ATOM 743 C CA . THR A 1 98 ? 56.816 -24.012 -21.536 1.00 44.59 98 THR A CA 1
ATOM 744 C C . THR A 1 98 ? 57.977 -23.931 -20.539 1.00 44.59 98 THR A C 1
ATOM 746 O O . THR A 1 98 ? 57.966 -23.093 -19.640 1.00 44.59 98 THR A O 1
ATOM 749 N N . GLU A 1 99 ? 58.877 -24.899 -20.700 1.00 46.03 99 GLU A N 1
ATOM 750 C CA . GLU A 1 99 ? 60.119 -25.238 -19.984 1.00 46.03 99 GLU A CA 1
ATOM 751 C C . GLU A 1 99 ? 61.037 -24.085 -19.550 1.00 46.03 99 GLU A C 1
ATOM 753 O O . GLU A 1 99 ? 61.125 -23.062 -20.266 1.00 46.03 99 GLU A O 1
#

pLDDT: mean 75.73, std 20.06, range [40.69, 96.69]

Nearest PDB structures (foldseek):
  6j6q-assembly1_H  TM=9.348E-01  e=1.848E+00  Saccharomyces cerevisiae S288C
  8oir-assembly1_Aa  TM=5.863E-01  e=1.848E+00  Homo sapiens
  5l8b-assembly1_E  TM=6.764E-01  e=2.708E+00  Rhodospirillum rubrum
  8eja-assembly1_B  TM=4.305E-01  e=2.541E+00  synthetic construct

Solvent-accessible surface area (backbone atoms only — not comparable to full-atom values): 6515 Å² total; per-residue (Å²): 136,85,80,82,86,78,88,85,88,84,85,82,84,81,84,78,89,64,96,66,94,73,72,52,66,65,58,36,46,56,52,37,52,54,40,50,61,50,67,72,41,92,82,59,52,68,71,58,45,53,52,45,48,55,50,37,52,52,36,53,51,50,45,51,54,53,50,53,53,51,49,54,53,49,51,53,51,52,40,55,75,72,63,67,78,80,71,80,81,80,86,76,82,85,91,70,86,82,136

Radius of gyration: 25.43 Å; Cα contacts (8 Å, |Δi|>4): 28; chains: 1; bounding box: 94×34×52 Å

Mean predicted aligned error: 15.39 Å